Protein AF-A0A2N3E3B8-F1 (afdb_monomer_lite)

Secondary structure (DSSP, 8-state):
-HHHHHHTT--EEEEETTEEEEEE------HHHHHHHHHHHHHHHHHS---------GGGGTTT------

Foldseek 3Di:
DVVVVQCVFDKDFDDDPNHGDDIRHHPDPPVVVVVVVVVVVVVVVVPDDDDPDPDDDPVNVPPPPPDDDD

Sequence (70 aa):
RLLREVREGASYTVTSHGHAVARIVPHVADTESRIAAWEALLDRLRTTPAEAVPRWSRDELYDDVVGITK

pLDDT: mean 84.22, std 14.96, range [39.72, 97.62]

Radius of gyration: 21.28 Å; chains: 1; bounding box: 43×34×46 Å

Structure (mmCIF, N/CA/C/O backbone):
data_AF-A0A2N3E3B8-F1
#
_entry.id   AF-A0A2N3E3B8-F1
#
loop_
_atom_site.group_PDB
_atom_site.id
_atom_site.type_symbol
_atom_site.label_atom_id
_atom_site.label_alt_id
_atom_site.label_comp_id
_atom_site.label_asym_id
_atom_site.label_entity_id
_atom_site.label_seq_id
_atom_site.pdbx_PDB_ins_code
_atom_site.Cartn_x
_atom_site.Cartn_y
_atom_site.Cartn_z
_atom_site.occupancy
_atom_site.B_iso_or_equiv
_atom_site.auth_seq_id
_atom_site.auth_comp_id
_atom_site.auth_asym_id
_atom_site.auth_atom_id
_atom_site.pdbx_PDB_model_num
ATOM 1 N N . ARG A 1 1 ? -13.532 16.581 12.161 1.00 87.44 1 ARG A N 1
ATOM 2 C CA . ARG A 1 1 ? -13.536 15.626 13.298 1.00 87.44 1 ARG A CA 1
ATOM 3 C C . ARG A 1 1 ? -12.927 14.286 12.886 1.00 87.44 1 ARG A C 1
ATOM 5 O O . ARG A 1 1 ? -11.926 13.933 13.479 1.00 87.44 1 ARG A O 1
ATOM 12 N N . LEU A 1 2 ? -13.396 13.664 11.797 1.00 93.38 2 LEU A N 1
ATOM 13 C CA . LEU A 1 2 ? -12.856 12.411 11.239 1.00 93.38 2 LEU A CA 1
ATOM 14 C C . LEU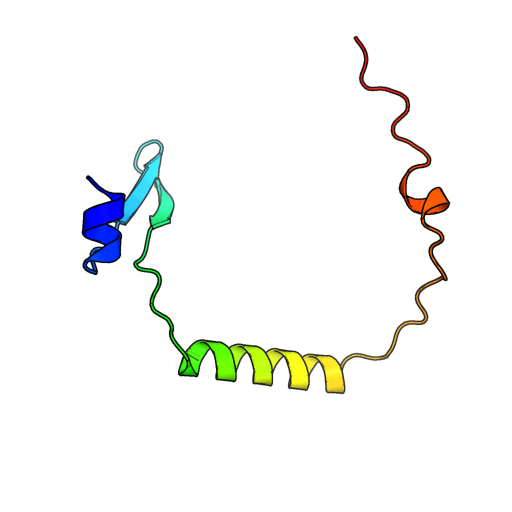 A 1 2 ? -11.318 12.339 11.175 1.00 93.38 2 LEU A C 1
ATOM 16 O O . LEU A 1 2 ? -10.727 11.470 11.794 1.00 93.38 2 LEU A O 1
ATOM 20 N N . LEU A 1 3 ? -10.643 13.286 10.510 1.00 93.44 3 LEU A N 1
ATOM 21 C CA . LEU A 1 3 ? -9.173 13.240 10.381 1.00 93.44 3 LEU A CA 1
ATOM 22 C C . LEU A 1 3 ? -8.421 13.359 11.721 1.00 93.44 3 LEU A C 1
ATOM 24 O O . LEU A 1 3 ? -7.281 12.919 11.828 1.00 93.44 3 LEU A O 1
ATOM 28 N N . ARG A 1 4 ? -9.047 13.953 12.746 1.00 94.31 4 ARG A N 1
ATOM 29 C CA . ARG A 1 4 ? -8.471 14.040 14.095 1.00 94.31 4 ARG A CA 1
ATOM 30 C C . ARG A 1 4 ? -8.516 12.677 14.779 1.00 94.31 4 ARG A C 1
ATOM 32 O O . ARG A 1 4 ? -7.495 12.236 15.280 1.00 94.31 4 ARG A O 1
ATOM 39 N N . GLU A 1 5 ? -9.660 12.005 14.701 1.00 94.38 5 GLU A N 1
ATOM 40 C CA . GLU A 1 5 ? -9.858 10.653 15.236 1.00 94.38 5 GLU A CA 1
ATOM 41 C C . GLU A 1 5 ? -8.965 9.639 14.500 1.00 94.38 5 GLU A C 1
ATOM 43 O O . GLU A 1 5 ? -8.361 8.771 15.123 1.00 94.38 5 GLU A O 1
ATOM 48 N N . VAL A 1 6 ? -8.778 9.807 13.184 1.00 94.00 6 VAL A N 1
ATOM 49 C CA . VAL A 1 6 ? -7.800 9.025 12.408 1.00 94.00 6 VAL A 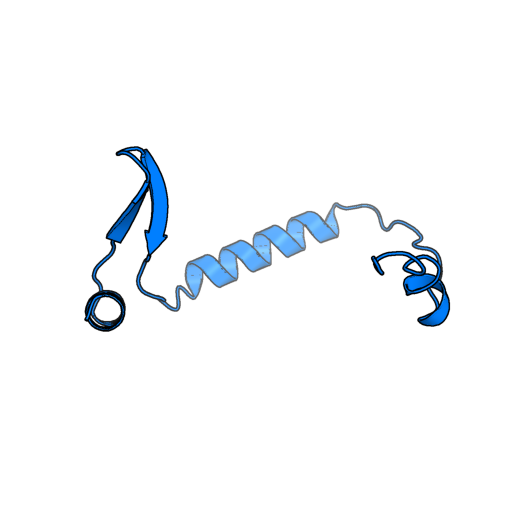CA 1
ATOM 50 C C . VAL A 1 6 ? -6.384 9.224 12.928 1.00 94.00 6 VAL A C 1
ATOM 52 O O . VAL A 1 6 ? -5.643 8.264 13.101 1.00 94.00 6 VAL A O 1
ATOM 55 N N . ARG A 1 7 ? -5.986 10.465 13.217 1.00 88.62 7 ARG A N 1
ATOM 56 C CA . ARG A 1 7 ? -4.665 10.734 13.799 1.00 88.62 7 ARG A CA 1
ATOM 57 C C . ARG A 1 7 ? -4.504 10.118 15.194 1.00 88.62 7 ARG A C 1
ATOM 59 O O . ARG A 1 7 ? -3.387 9.807 15.582 1.00 88.62 7 ARG A O 1
ATOM 66 N N . GLU A 1 8 ? -5.601 9.934 15.922 1.00 93.00 8 GLU A N 1
ATOM 67 C CA . GLU A 1 8 ? -5.651 9.294 17.244 1.00 93.00 8 GLU A CA 1
ATOM 68 C C . GLU A 1 8 ? -5.738 7.756 17.169 1.00 93.00 8 GLU A C 1
ATOM 70 O O . GLU A 1 8 ? -5.777 7.097 18.203 1.00 93.00 8 GLU A O 1
ATOM 75 N N . GLY A 1 9 ? -5.718 7.172 15.964 1.00 90.00 9 GLY A N 1
ATOM 76 C CA . GLY A 1 9 ? -5.634 5.722 15.757 1.00 90.00 9 GLY A CA 1
ATOM 77 C C . GLY A 1 9 ? -6.875 5.084 15.127 1.00 90.00 9 GLY A C 1
ATOM 78 O O . GLY A 1 9 ? -6.845 3.900 14.794 1.00 90.00 9 GLY A O 1
ATOM 79 N N . ALA A 1 10 ? -7.959 5.835 14.915 1.00 93.19 10 ALA A N 1
ATOM 80 C CA . ALA A 1 10 ? -9.161 5.288 14.293 1.00 93.19 10 ALA A CA 1
ATOM 81 C C . ALA A 1 10 ? -8.967 5.029 12.786 1.00 93.19 10 ALA A C 1
ATOM 83 O O . ALA A 1 10 ? -8.275 5.760 12.082 1.00 93.19 10 ALA A O 1
ATOM 84 N N . SER A 1 11 ? -9.618 3.989 12.268 1.00 94.31 11 SER A N 1
ATOM 85 C CA . SER A 1 11 ? -9.657 3.682 10.834 1.00 94.31 11 SER A CA 1
ATOM 86 C C . SER A 1 11 ? -11.098 3.687 10.339 1.00 94.31 11 SER A C 1
ATOM 88 O O . SER A 1 11 ? -11.983 3.162 11.011 1.00 94.31 11 SER A O 1
ATOM 90 N N . TYR A 1 12 ? -11.332 4.247 9.153 1.00 95.81 12 TYR A N 1
ATOM 91 C CA . TYR A 1 12 ? -12.668 4.372 8.566 1.00 95.81 12 TYR A CA 1
ATOM 92 C C . TYR A 1 12 ? -12.688 3.813 7.147 1.00 95.81 12 TYR A C 1
ATOM 94 O O . TYR A 1 12 ? -11.779 4.068 6.355 1.00 95.81 12 TYR A O 1
ATOM 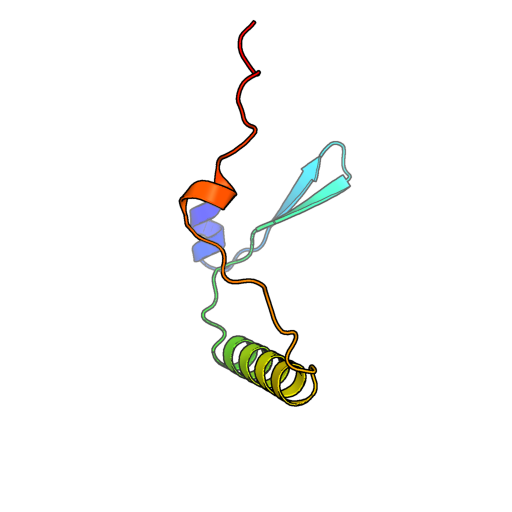102 N N . THR A 1 13 ? -13.762 3.108 6.800 1.00 96.75 13 THR A N 1
ATOM 103 C CA . THR A 1 13 ? -14.056 2.709 5.419 1.00 96.75 13 THR A CA 1
ATOM 104 C C . THR A 1 13 ? -14.988 3.740 4.796 1.00 96.75 13 THR A C 1
ATOM 106 O O . THR A 1 13 ? -16.069 4.007 5.318 1.00 96.75 13 THR A O 1
ATOM 109 N N . VAL A 1 14 ? -14.575 4.323 3.675 1.00 96.75 14 VAL A N 1
ATOM 110 C CA . VAL A 1 14 ? -15.395 5.242 2.883 1.00 96.75 14 VAL A CA 1
ATOM 111 C C . VAL A 1 14 ? -16.256 4.407 1.948 1.00 96.75 14 VAL A C 1
ATOM 113 O O . VAL A 1 14 ? -15.730 3.570 1.211 1.00 96.75 14 VAL A O 1
ATO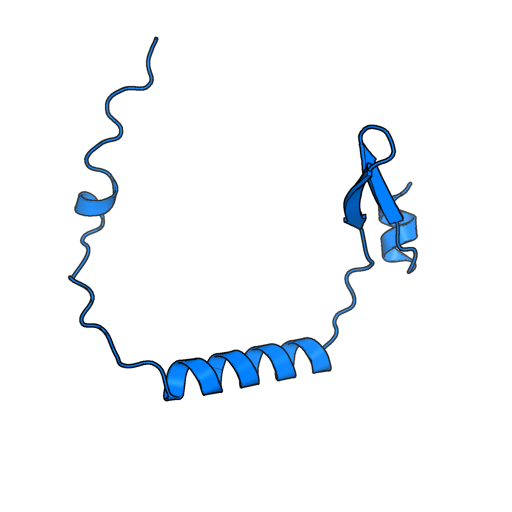M 116 N N . THR A 1 15 ? -17.570 4.628 1.977 1.00 97.56 15 THR A N 1
ATOM 117 C CA . THR A 1 15 ? -18.524 3.930 1.112 1.00 97.56 15 THR A CA 1
ATOM 118 C C . THR A 1 15 ? -19.225 4.892 0.154 1.00 97.56 15 THR A C 1
ATOM 120 O O . THR A 1 15 ? -19.482 6.046 0.491 1.00 97.56 15 THR A O 1
ATOM 123 N N . SER A 1 16 ? -19.537 4.411 -1.048 1.00 95.69 16 SER A N 1
ATOM 124 C CA . SER A 1 16 ? -20.426 5.049 -2.020 1.00 95.69 16 SER A CA 1
ATOM 125 C C . SER A 1 16 ? -21.526 4.056 -2.359 1.00 95.69 16 SER A C 1
ATOM 127 O O . SER A 1 16 ? -21.230 2.924 -2.732 1.00 95.69 16 SER A O 1
ATOM 129 N N . HIS A 1 17 ? -22.790 4.447 -2.185 1.00 95.25 17 HIS A N 1
ATOM 130 C CA . HIS A 1 17 ? -23.944 3.568 -2.427 1.00 95.25 17 HIS A CA 1
ATOM 131 C C . HIS A 1 17 ? -23.837 2.204 -1.707 1.00 95.25 17 HIS A C 1
ATOM 133 O O . HIS A 1 17 ? -24.220 1.174 -2.247 1.00 95.25 17 HIS A O 1
ATOM 139 N N . GLY A 1 18 ? -23.267 2.182 -0.496 1.00 95.81 18 GLY A N 1
ATOM 140 C CA . GLY A 1 18 ? -23.051 0.954 0.284 1.00 95.81 18 GLY A CA 1
ATOM 141 C C . GLY A 1 18 ? -21.808 0.141 -0.102 1.00 95.81 18 GLY A C 1
ATOM 142 O O . GLY A 1 18 ? -21.455 -0.796 0.609 1.00 95.81 18 GLY A O 1
ATOM 143 N N . HIS A 1 19 ? -21.096 0.517 -1.165 1.00 95.94 19 HIS A N 1
ATOM 144 C CA . HIS A 1 19 ? -19.873 -0.151 -1.605 1.00 95.94 19 HIS A CA 1
ATOM 145 C C . HIS A 1 19 ? -18.633 0.556 -1.064 1.00 95.94 19 HIS A C 1
ATOM 147 O O . HIS A 1 19 ? -18.523 1.777 -1.156 1.00 95.94 19 HIS A O 1
ATOM 153 N N . ALA A 1 20 ? -17.683 -0.198 -0.511 1.00 97.00 20 ALA A N 1
ATOM 154 C CA . ALA A 1 20 ? -16.406 0.347 -0.061 1.00 97.00 20 ALA A CA 1
ATOM 155 C C . ALA A 1 20 ? -15.586 0.858 -1.255 1.00 97.00 20 ALA A C 1
ATOM 157 O O . ALA A 1 20 ? -15.344 0.116 -2.203 1.00 97.00 20 ALA A O 1
ATOM 158 N N . VAL A 1 21 ? -15.151 2.118 -1.190 1.00 97.62 21 VAL A N 1
ATOM 159 C CA . VAL A 1 21 ? -14.375 2.776 -2.258 1.00 97.62 21 VAL A CA 1
ATOM 160 C C . VAL A 1 21 ? -12.987 3.215 -1.805 1.00 97.62 21 VAL A C 1
ATOM 162 O O . VAL A 1 21 ? -12.090 3.358 -2.628 1.00 97.62 21 VAL A O 1
ATOM 165 N N . ALA A 1 22 ? -12.788 3.424 -0.503 1.00 95.75 22 ALA A N 1
ATOM 166 C CA . ALA A 1 22 ? -11.490 3.773 0.060 1.00 95.75 22 ALA A CA 1
ATOM 167 C C . ALA A 1 22 ? -11.431 3.443 1.554 1.00 95.75 22 ALA A C 1
ATOM 169 O O . ALA A 1 22 ? -12.453 3.204 2.202 1.00 95.75 22 ALA A O 1
ATOM 170 N N . ARG A 1 23 ? -10.225 3.487 2.121 1.00 95.25 23 ARG A N 1
ATOM 171 C CA . ARG A 1 23 ? -9.997 3.379 3.562 1.00 95.25 23 ARG A CA 1
ATOM 172 C C . ARG A 1 23 ? -9.094 4.514 4.020 1.00 95.25 23 ARG A C 1
ATOM 174 O O . ARG A 1 23 ? -8.043 4.741 3.428 1.00 95.25 23 ARG A O 1
ATOM 181 N N . ILE A 1 24 ? -9.501 5.197 5.082 1.00 94.81 24 ILE A N 1
ATOM 182 C CA . ILE A 1 24 ? -8.697 6.215 5.750 1.00 94.81 24 ILE A CA 1
ATOM 183 C C . ILE A 1 24 ? -8.123 5.564 7.003 1.00 94.81 24 ILE A C 1
ATOM 185 O O . ILE A 1 24 ? -8.874 5.162 7.892 1.00 94.81 24 ILE A O 1
ATOM 189 N N . VAL A 1 25 ? -6.802 5.430 7.043 1.00 92.81 25 VAL A N 1
ATOM 190 C CA . VAL A 1 25 ? -6.064 4.837 8.162 1.00 92.81 25 VAL A CA 1
ATOM 191 C C . VAL A 1 25 ? -5.134 5.876 8.786 1.00 92.81 25 VAL A C 1
ATOM 193 O O . VAL A 1 25 ? -4.730 6.817 8.093 1.00 92.81 25 VAL A O 1
ATOM 196 N N . PRO A 1 26 ? -4.780 5.730 10.074 1.00 91.12 26 PRO A N 1
ATOM 197 C CA . PRO A 1 26 ? -3.750 6.547 10.691 1.00 91.12 26 PRO A CA 1
ATOM 198 C C . PRO A 1 26 ? -2.455 6.428 9.893 1.00 91.12 26 PRO A C 1
ATOM 200 O O . PRO A 1 26 ? -2.063 5.333 9.487 1.00 91.12 26 PRO A O 1
ATOM 203 N N . HIS A 1 27 ? -1.770 7.549 9.689 1.00 84.69 27 HIS A N 1
ATOM 204 C CA . HIS A 1 27 ? -0.415 7.513 9.158 1.00 84.69 27 HIS A CA 1
ATOM 205 C C . HIS A 1 27 ? 0.525 7.034 10.268 1.00 84.69 27 HIS A C 1
ATOM 207 O O . HIS A 1 27 ? 1.038 7.831 11.057 1.00 84.69 27 HIS A O 1
ATOM 213 N N . VAL A 1 28 ? 0.714 5.721 10.353 1.00 77.50 28 VAL A N 1
ATOM 214 C CA . VAL A 1 28 ? 1.710 5.116 11.234 1.00 77.50 28 VAL A CA 1
ATOM 215 C C . VAL A 1 28 ? 3.027 5.098 10.475 1.00 77.50 28 VAL A C 1
ATOM 217 O O . VAL A 1 28 ? 3.091 4.593 9.355 1.00 77.50 28 VAL A O 1
ATOM 220 N N . ALA A 1 29 ? 4.076 5.673 11.064 1.00 67.62 29 ALA A N 1
ATOM 221 C CA . ALA A 1 29 ? 5.433 5.523 10.553 1.00 67.62 29 ALA A CA 1
ATOM 222 C C . ALA A 1 29 ? 5.889 4.076 10.793 1.00 67.62 29 ALA A C 1
ATOM 224 O O . ALA A 1 29 ? 6.630 3.787 11.730 1.00 67.62 29 ALA A O 1
ATOM 225 N N . ASP A 1 30 ? 5.390 3.160 9.970 1.00 75.88 30 ASP A N 1
ATOM 226 C CA . ASP A 1 30 ? 5.762 1.756 10.011 1.00 75.88 30 ASP A CA 1
ATOM 227 C C . ASP A 1 30 ? 7.125 1.591 9.338 1.00 75.88 30 ASP A C 1
ATOM 229 O O . ASP A 1 30 ? 7.263 1.405 8.124 1.00 75.88 30 ASP A O 1
ATOM 233 N N . THR A 1 31 ? 8.156 1.780 10.158 1.00 79.12 31 THR A N 1
ATOM 234 C CA . THR A 1 31 ? 9.550 1.723 9.727 1.00 79.12 31 THR A CA 1
ATOM 235 C C . THR A 1 31 ? 9.892 0.340 9.181 1.00 79.12 31 THR A C 1
ATOM 237 O O . THR A 1 31 ? 10.632 0.265 8.202 1.00 79.12 31 THR A O 1
ATOM 240 N N . GLU A 1 32 ? 9.313 -0.724 9.741 1.00 81.69 32 GLU A N 1
ATOM 241 C CA . GLU A 1 32 ? 9.523 -2.101 9.288 1.00 81.69 32 GLU A CA 1
ATOM 242 C C . GLU A 1 32 ? 8.891 -2.326 7.913 1.00 81.69 32 GLU A C 1
ATOM 244 O O . GLU A 1 32 ? 9.593 -2.740 6.989 1.00 81.69 32 GLU A O 1
ATOM 249 N N . SER A 1 33 ? 7.623 -1.943 7.716 1.00 84.31 33 SER A N 1
ATOM 250 C CA . SER A 1 33 ? 6.986 -2.040 6.391 1.00 84.31 33 SER A CA 1
ATOM 251 C C . SER A 1 33 ? 7.699 -1.200 5.335 1.00 84.31 33 SER A C 1
ATOM 253 O O . SER A 1 33 ? 7.814 -1.616 4.181 1.00 84.31 33 SER A O 1
ATOM 255 N N . ARG A 1 34 ? 8.215 -0.019 5.703 1.00 87.50 34 ARG A N 1
ATOM 256 C CA . ARG A 1 34 ? 8.993 0.820 4.780 1.00 87.50 34 ARG A CA 1
ATOM 257 C C . ARG A 1 34 ? 10.309 0.152 4.379 1.00 87.50 34 ARG A C 1
ATOM 259 O O . ARG A 1 34 ? 10.665 0.206 3.205 1.00 87.50 34 ARG A O 1
ATOM 266 N N . ILE A 1 35 ? 11.030 -0.438 5.334 1.00 92.00 35 ILE A N 1
ATOM 267 C CA . ILE A 1 35 ? 12.280 -1.163 5.065 1.00 92.00 35 ILE A CA 1
ATOM 268 C C . ILE A 1 35 ? 11.994 -2.365 4.162 1.00 92.00 35 ILE A C 1
ATOM 270 O O . ILE A 1 35 ? 12.626 -2.485 3.117 1.00 92.00 35 ILE A O 1
ATOM 274 N N . ALA A 1 36 ? 10.980 -3.168 4.486 1.00 92.56 36 ALA A N 1
ATOM 275 C CA . ALA A 1 36 ? 10.593 -4.325 3.682 1.00 92.56 36 ALA A CA 1
ATOM 276 C C . ALA A 1 36 ? 10.196 -3.937 2.244 1.00 92.56 36 ALA A C 1
ATOM 278 O O . ALA A 1 36 ? 10.610 -4.582 1.281 1.00 92.56 36 ALA A O 1
ATOM 279 N N . ALA A 1 37 ? 9.438 -2.848 2.070 1.00 92.31 37 ALA A N 1
ATOM 280 C CA . ALA A 1 37 ? 9.077 -2.341 0.746 1.00 92.31 37 ALA A CA 1
ATOM 281 C C . ALA A 1 37 ? 10.302 -1.860 -0.050 1.00 92.31 37 ALA A C 1
ATOM 283 O O . ALA A 1 37 ? 10.379 -2.063 -1.264 1.00 92.31 37 ALA A O 1
ATOM 284 N N . TRP A 1 38 ? 11.263 -1.228 0.627 1.00 95.38 38 TRP A N 1
ATOM 285 C CA . TRP A 1 38 ? 12.512 -0.784 0.016 1.00 95.38 38 TRP A CA 1
ATOM 286 C C . TRP A 1 38 ? 13.385 -1.963 -0.424 1.00 95.38 38 TRP A C 1
ATOM 288 O O . TRP A 1 38 ? 13.873 -1.975 -1.553 1.00 95.38 38 TRP A O 1
ATOM 298 N N . GLU A 1 39 ? 13.534 -2.977 0.425 1.00 97.38 39 GLU A N 1
ATOM 299 C CA . GLU A 1 39 ? 14.261 -4.207 0.099 1.00 97.38 39 GLU A CA 1
ATOM 300 C C . GLU A 1 39 ? 13.629 -4.927 -1.096 1.00 97.38 39 GLU A C 1
ATOM 302 O O . GLU A 1 39 ? 14.325 -5.228 -2.067 1.00 97.38 39 GLU A O 1
ATOM 307 N N . ALA A 1 40 ? 12.302 -5.089 -1.097 1.00 96.94 40 ALA A N 1
ATOM 308 C CA . ALA A 1 40 ? 11.573 -5.690 -2.213 1.00 96.94 40 ALA A CA 1
ATOM 309 C C . ALA A 1 40 ? 11.766 -4.916 -3.530 1.00 96.94 40 ALA A C 1
ATOM 311 O O . ALA A 1 40 ? 11.927 -5.513 -4.599 1.00 96.94 40 ALA A O 1
ATOM 312 N N . LEU A 1 41 ? 11.779 -3.580 -3.470 1.00 96.31 41 LEU A N 1
ATOM 313 C CA . LEU A 1 41 ? 12.071 -2.745 -4.633 1.00 96.31 41 LEU A CA 1
ATOM 314 C C . LEU A 1 41 ? 13.497 -2.982 -5.144 1.00 96.31 41 LEU A C 1
ATOM 316 O O . LEU A 1 41 ? 13.687 -3.139 -6.351 1.00 96.31 41 LEU A O 1
ATOM 320 N N . LEU A 1 42 ? 14.489 -2.999 -4.254 1.00 97.31 42 LEU A N 1
ATOM 321 C CA . LEU A 1 42 ? 15.885 -3.198 -4.637 1.00 97.31 42 LEU A CA 1
ATOM 322 C C . LEU A 1 42 ? 16.122 -4.582 -5.244 1.00 97.31 42 LEU A C 1
ATOM 324 O O . LEU A 1 42 ? 16.810 -4.681 -6.259 1.00 97.31 42 LEU A O 1
ATOM 328 N N . ASP A 1 43 ? 15.523 -5.631 -4.688 1.00 97.06 43 ASP A N 1
ATOM 329 C CA . ASP A 1 43 ? 15.631 -6.986 -5.236 1.00 97.06 43 ASP A CA 1
ATOM 330 C C . ASP A 1 43 ? 14.999 -7.098 -6.626 1.00 97.06 43 ASP A C 1
ATOM 332 O O . ASP A 1 43 ? 15.583 -7.694 -7.541 1.00 97.06 43 ASP A O 1
ATOM 336 N N . ARG A 1 44 ? 13.860 -6.429 -6.842 1.00 95.56 44 ARG A N 1
ATOM 337 C CA . ARG A 1 44 ? 13.278 -6.298 -8.183 1.00 95.56 44 ARG A CA 1
ATOM 338 C C . ARG A 1 44 ? 14.226 -5.566 -9.132 1.00 95.56 44 ARG A C 1
ATOM 340 O O . ARG A 1 44 ? 14.442 -6.022 -10.249 1.00 95.56 44 ARG A O 1
ATOM 347 N N . LEU A 1 45 ? 14.800 -4.437 -8.721 1.00 94.62 45 LEU A N 1
ATOM 348 C CA . LEU A 1 45 ? 15.673 -3.641 -9.592 1.00 94.62 45 LEU A CA 1
ATOM 349 C C . LEU A 1 45 ? 16.966 -4.375 -9.956 1.00 94.62 45 LEU A C 1
ATOM 351 O O . LEU A 1 45 ? 17.419 -4.262 -11.088 1.00 94.62 45 LEU A O 1
ATOM 355 N N . ARG A 1 46 ? 17.522 -5.175 -9.041 1.00 94.88 46 ARG A N 1
ATOM 356 C CA . ARG A 1 46 ? 18.707 -6.013 -9.303 1.00 94.88 46 ARG A CA 1
ATOM 357 C C . ARG A 1 46 ? 18.469 -7.070 -10.379 1.00 94.88 46 ARG A C 1
ATOM 359 O O . ARG A 1 46 ? 19.408 -7.458 -11.065 1.00 94.88 46 ARG A O 1
ATOM 366 N N . THR A 1 47 ? 17.235 -7.551 -10.497 1.00 94.31 47 THR A N 1
ATOM 367 C CA . THR A 1 47 ? 16.842 -8.599 -11.450 1.00 94.31 47 THR A CA 1
ATOM 368 C C . THR A 1 47 ? 16.193 -8.043 -12.716 1.00 94.31 47 THR A C 1
ATOM 370 O O . THR A 1 47 ? 16.031 -8.772 -13.692 1.00 94.31 47 THR A O 1
ATOM 373 N N . THR A 1 48 ? 15.848 -6.753 -12.731 1.00 92.81 48 THR A N 1
ATOM 374 C CA . THR A 1 48 ? 15.272 -6.083 -13.899 1.00 92.81 48 THR A CA 1
ATOM 375 C C . THR A 1 48 ? 16.390 -5.726 -14.886 1.00 92.81 48 THR A C 1
ATOM 377 O O . THR A 1 48 ? 17.309 -4.997 -14.510 1.00 92.81 48 THR A O 1
ATOM 380 N N . PRO A 1 49 ? 16.336 -6.193 -16.147 1.00 91.62 49 PRO A N 1
ATOM 381 C CA . PRO A 1 49 ? 17.290 -5.783 -17.172 1.00 91.62 49 PRO A CA 1
ATOM 382 C C . PRO A 1 49 ? 17.276 -4.265 -17.367 1.00 91.62 49 PRO A C 1
ATOM 384 O O . PRO A 1 49 ? 16.209 -3.653 -17.423 1.00 91.62 49 PRO A O 1
ATOM 387 N N . ALA A 1 50 ? 18.454 -3.654 -17.493 1.00 86.06 50 ALA A N 1
ATOM 388 C CA . ALA A 1 50 ? 18.549 -2.241 -17.830 1.00 86.06 50 ALA A CA 1
ATOM 389 C C . ALA A 1 50 ? 18.071 -2.033 -19.273 1.00 86.06 50 ALA A C 1
ATOM 391 O O . ALA A 1 50 ? 18.709 -2.492 -20.220 1.00 86.06 50 ALA A O 1
ATOM 392 N N . GLU A 1 51 ? 16.947 -1.344 -19.434 1.00 85.75 51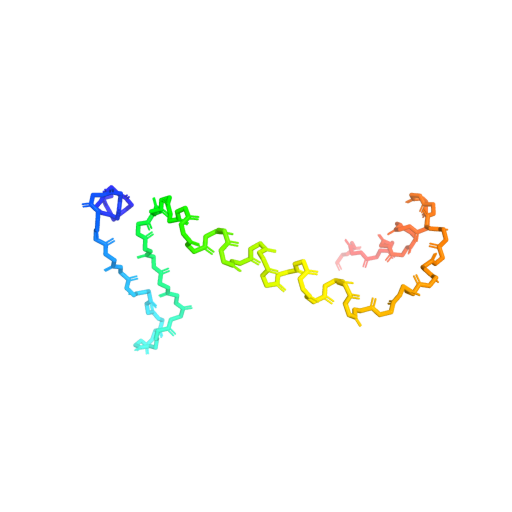 GLU A N 1
ATOM 393 C CA . GLU A 1 51 ? 16.469 -0.912 -20.740 1.00 85.75 51 GLU A CA 1
ATOM 394 C C . GLU A 1 51 ? 17.159 0.400 -21.122 1.00 85.75 51 GLU A C 1
ATOM 396 O O . GLU A 1 51 ? 17.265 1.330 -20.316 1.00 85.75 51 GLU A O 1
ATOM 401 N N . ALA A 1 52 ? 17.659 0.475 -22.355 1.00 81.00 52 ALA A N 1
ATOM 402 C CA . ALA A 1 52 ? 18.216 1.705 -22.892 1.00 81.00 52 ALA A CA 1
ATOM 403 C C . ALA A 1 52 ? 17.066 2.673 -23.198 1.00 81.00 52 ALA A C 1
ATOM 405 O O . ALA A 1 52 ? 16.516 2.677 -24.297 1.00 81.00 52 ALA A O 1
ATOM 406 N N . VAL A 1 53 ? 16.688 3.481 -22.209 1.00 80.25 53 VAL A N 1
ATOM 407 C CA . VAL A 1 53 ? 15.696 4.540 -22.408 1.00 80.25 53 VAL A CA 1
ATOM 408 C C . VAL A 1 53 ? 16.318 5.624 -23.300 1.00 80.25 53 VAL A C 1
ATOM 410 O O . VAL A 1 53 ? 17.449 6.051 -23.029 1.00 80.25 53 VAL A O 1
ATOM 413 N N . PRO A 1 54 ? 15.628 6.076 -24.365 1.00 78.06 54 PRO A N 1
ATOM 414 C CA . PRO A 1 54 ? 16.076 7.207 -25.167 1.00 78.06 54 PRO A CA 1
ATOM 415 C C . PRO A 1 54 ? 16.349 8.430 -24.286 1.00 78.06 54 PRO A C 1
ATOM 417 O O . PRO A 1 54 ? 15.708 8.629 -23.254 1.00 78.06 54 PRO A O 1
ATOM 420 N N . ARG A 1 55 ? 17.303 9.276 -24.686 1.00 76.06 55 ARG A N 1
ATOM 421 C CA . ARG A 1 55 ? 17.500 10.562 -24.010 1.00 76.06 55 ARG A CA 1
ATOM 422 C C . ARG A 1 55 ? 16.279 11.433 -24.277 1.00 76.06 55 ARG A C 1
ATOM 424 O O . ARG A 1 55 ? 16.186 11.980 -25.363 1.00 76.06 55 ARG A O 1
ATOM 431 N N . TRP A 1 56 ? 15.394 11.574 -23.297 1.00 73.62 56 TRP A N 1
ATOM 432 C CA . TRP A 1 56 ? 14.326 12.563 -23.369 1.00 73.62 56 TRP A CA 1
ATOM 433 C C . TRP A 1 56 ? 14.886 13.946 -23.061 1.00 73.62 56 TRP A C 1
ATOM 435 O O . TRP A 1 56 ? 15.402 14.193 -21.963 1.00 73.62 56 TRP A O 1
ATOM 445 N N . SER A 1 57 ? 14.801 14.850 -24.034 1.00 73.81 57 SER A N 1
ATOM 446 C CA . SER A 1 57 ? 14.921 16.281 -23.765 1.00 73.81 57 SER A CA 1
ATOM 447 C C . SER A 1 57 ? 13.593 16.799 -23.195 1.00 73.81 57 SER A C 1
ATOM 449 O O . SER A 1 57 ? 12.528 16.246 -23.456 1.00 73.81 57 SER A O 1
ATOM 451 N N . ARG A 1 58 ? 13.629 17.845 -22.356 1.00 70.25 58 ARG A N 1
ATOM 452 C CA . ARG A 1 58 ? 12.411 18.422 -21.747 1.00 70.25 58 ARG A CA 1
ATOM 453 C C . ARG A 1 58 ? 11.395 18.876 -22.803 1.00 70.25 58 ARG A C 1
ATOM 455 O O . ARG A 1 58 ? 10.199 18.862 -22.525 1.00 70.25 58 ARG A O 1
ATOM 462 N N . ASP A 1 59 ? 11.886 19.261 -23.973 1.00 69.56 59 ASP A N 1
ATOM 463 C CA . ASP A 1 59 ? 11.090 19.777 -25.081 1.00 69.56 59 ASP A CA 1
ATOM 464 C C . ASP A 1 59 ? 10.262 18.655 -25.744 1.00 69.56 59 ASP A C 1
ATOM 466 O O . ASP A 1 59 ? 9.096 18.865 -26.053 1.00 69.56 59 ASP A O 1
ATOM 470 N N . GLU A 1 60 ? 10.783 17.422 -25.803 1.00 65.69 60 GLU A N 1
ATOM 471 C CA . GLU A 1 60 ? 10.072 16.233 -26.319 1.00 65.69 60 GLU A CA 1
ATOM 472 C C . GLU A 1 60 ? 8.893 15.775 -25.439 1.00 65.69 60 GLU A C 1
ATOM 474 O O . GLU A 1 60 ? 8.067 14.978 -25.877 1.00 65.69 60 GLU A O 1
ATOM 479 N N . LEU A 1 61 ? 8.808 16.242 -24.187 1.00 67.69 61 LEU A N 1
ATOM 480 C CA . LEU A 1 61 ? 7.749 15.843 -23.252 1.00 67.69 61 LEU A CA 1
ATOM 481 C C . LEU A 1 61 ? 6.449 16.650 -23.433 1.00 67.69 61 LEU A C 1
ATOM 483 O O . LEU A 1 61 ? 5.407 16.239 -22.922 1.00 67.69 61 LEU A O 1
ATOM 487 N N . TYR A 1 62 ? 6.505 17.803 -24.109 1.00 67.56 62 TYR A N 1
ATOM 488 C CA . TYR A 1 62 ? 5.379 18.743 -24.222 1.00 67.56 62 TYR A CA 1
ATOM 489 C C . TYR A 1 62 ? 4.879 18.982 -25.652 1.00 67.56 62 TYR A C 1
ATOM 491 O O . TYR A 1 62 ? 3.913 19.734 -25.821 1.00 67.56 62 TYR A O 1
ATOM 499 N N . ASP A 1 63 ? 5.461 18.330 -26.657 1.00 60.44 63 ASP A N 1
ATOM 500 C CA . ASP A 1 63 ? 4.881 18.320 -27.997 1.00 60.44 63 ASP A CA 1
ATOM 501 C C . ASP A 1 63 ? 3.622 17.432 -27.982 1.00 60.44 63 ASP A C 1
ATOM 503 O O . ASP A 1 63 ? 3.699 16.225 -27.775 1.00 60.44 63 ASP A O 1
ATOM 507 N N . ASP A 1 64 ? 2.462 18.082 -28.148 1.00 61.75 64 ASP A N 1
ATOM 508 C CA . ASP A 1 64 ? 1.099 17.531 -28.303 1.00 61.75 64 ASP A CA 1
ATOM 509 C C . ASP A 1 64 ? 0.123 17.678 -27.120 1.00 61.75 64 ASP A C 1
ATOM 511 O O . ASP A 1 64 ? -0.714 16.813 -26.854 1.00 61.75 64 ASP A O 1
ATOM 515 N N . VAL A 1 65 ? 0.091 18.858 -26.489 1.00 55.06 65 VAL A N 1
ATOM 516 C CA . VAL A 1 65 ? -1.173 19.362 -25.906 1.00 55.06 65 VAL A CA 1
ATOM 517 C C . VAL 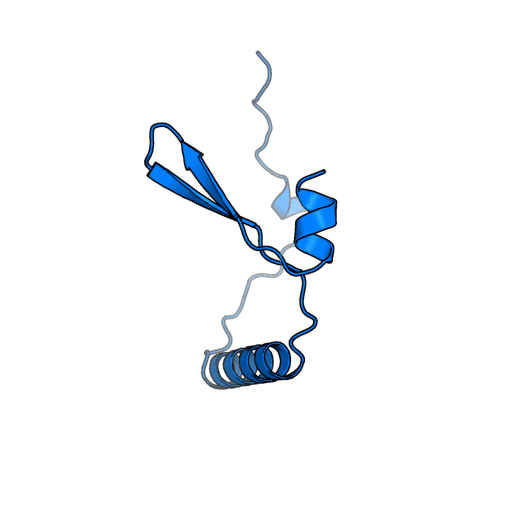A 1 65 ? -1.554 20.724 -26.492 1.00 55.06 65 VAL A C 1
ATOM 519 O O . VAL A 1 65 ? -1.840 21.683 -25.779 1.00 55.06 65 VAL A O 1
ATOM 522 N N . VAL A 1 66 ? -1.591 20.820 -27.824 1.00 51.50 66 VAL A N 1
ATOM 523 C CA . VAL A 1 66 ? -2.353 21.871 -28.515 1.00 51.50 66 VAL A CA 1
ATOM 524 C C . VAL A 1 66 ? -3.718 21.292 -28.869 1.00 51.50 66 VAL A C 1
ATOM 526 O O . VAL A 1 66 ? -3.884 20.660 -29.906 1.00 51.50 66 VAL A O 1
ATOM 529 N N . GLY A 1 67 ? -4.707 21.496 -27.994 1.00 51.09 67 GLY A N 1
ATOM 530 C CA . GLY A 1 67 ? -6.097 21.202 -28.348 1.00 51.09 67 GLY A CA 1
ATOM 531 C C . GLY A 1 67 ? -7.038 20.812 -27.215 1.00 51.09 67 GLY A C 1
ATOM 532 O O . GLY A 1 67 ? -7.791 19.862 -27.379 1.00 51.09 67 GLY A O 1
ATOM 533 N N . ILE A 1 68 ? -7.068 21.543 -26.096 1.00 48.59 68 ILE A N 1
ATOM 534 C CA . ILE A 1 68 ? -8.282 21.582 -25.259 1.00 48.59 68 ILE A CA 1
ATOM 535 C C . ILE A 1 68 ? -8.665 23.047 -25.035 1.00 48.59 68 ILE A C 1
ATOM 537 O O . ILE A 1 68 ? -8.459 23.619 -23.968 1.00 48.59 68 ILE A O 1
ATOM 541 N N . THR A 1 69 ? -9.219 23.661 -26.081 1.00 42.50 69 THR A N 1
ATOM 542 C CA . THR A 1 69 ? -9.950 24.932 -25.987 1.00 42.50 69 THR A CA 1
ATOM 543 C C . THR A 1 69 ? -11.070 24.977 -27.025 1.00 42.50 69 THR A C 1
ATOM 545 O O . THR A 1 69 ? -10.900 25.529 -28.109 1.00 42.50 69 THR A O 1
ATOM 548 N N . LYS A 1 70 ? -12.217 24.375 -26.698 1.00 39.72 70 LYS A N 1
ATOM 549 C CA . LYS A 1 70 ? -13.555 24.999 -26.628 1.00 39.72 70 LYS A CA 1
ATOM 550 C C . LYS A 1 70 ? -14.632 23.943 -26.425 1.00 39.72 70 LYS A C 1
ATOM 552 O O . LYS A 1 70 ? -14.563 22.903 -27.108 1.00 39.72 70 LYS A O 1
#